Protein AF-A0A355B8M2-F1 (afdb_monomer)

Nearest PDB structures (foldseek):
  1vh5-assembly1_A  TM=8.624E-01  e=3.396E-02  Escherichia coli
  1sbk-assembly1_A  TM=8.750E-01  e=1.321E-01  Escherichia coli
  1vi8-assembly1_B  TM=8.414E-01  e=1.007E-01  Escherichia coli
  1yoc-assembly1_B  TM=8.244E-01  e=2.790E-01  Pseudomonas aeruginosa PAO1
  2fs2-assembly1_B  TM=7.344E-01  e=1.869E+00  Escherichia coli

pLDDT: mean 96.08, std 5.09, range [62.44, 98.31]

Radius of gyration: 12.12 Å; Cα contacts (8 Å, |Δi|>4): 92; chains: 1; bounding box: 29×20×32 Å

Structure (mmCIF, N/CA/C/O backbone):
data_AF-A0A355B8M2-F1
#
_entry.id   AF-A0A355B8M2-F1
#
loop_
_atom_site.group_PDB
_atom_site.id
_atom_site.type_symbol
_atom_site.label_atom_id
_atom_site.label_alt_id
_atom_site.label_comp_id
_atom_site.label_asym_id
_atom_site.label_entity_id
_atom_site.label_seq_id
_atom_site.pdbx_PDB_ins_code
_atom_site.Cartn_x
_atom_site.Cartn_y
_atom_site.Cartn_z
_atom_site.occupancy
_atom_site.B_iso_or_equiv
_atom_site.auth_seq_id
_atom_site.auth_comp_id
_atom_site.auth_asym_id
_atom_site.auth_atom_id
_atom_site.pdbx_PDB_model_num
ATOM 1 N N . MET A 1 1 ? -16.600 -6.170 11.181 1.00 62.44 1 MET A N 1
ATOM 2 C CA . MET A 1 1 ? -15.805 -7.406 10.937 1.00 62.44 1 MET A CA 1
ATOM 3 C C . MET A 1 1 ? -14.419 -7.156 11.507 1.00 62.44 1 MET A C 1
ATOM 5 O O . MET A 1 1 ? -13.924 -6.065 11.301 1.00 62.44 1 MET A O 1
ATOM 9 N N . VAL A 1 2 ? -13.758 -8.104 12.183 1.00 84.06 2 VAL A N 1
ATOM 10 C CA . VAL A 1 2 ? -12.365 -7.854 12.612 1.00 84.06 2 VAL A CA 1
ATOM 11 C C . VAL A 1 2 ? -11.435 -8.007 11.407 1.00 84.06 2 VAL A C 1
ATOM 13 O O . VAL A 1 2 ? -11.172 -9.1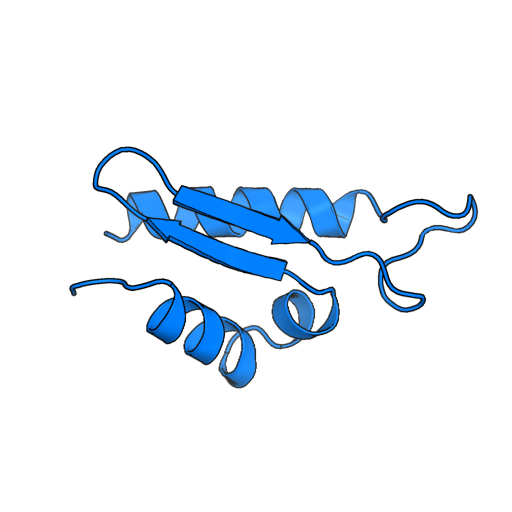38 10.961 1.00 84.06 2 VAL A O 1
ATOM 16 N N . PHE A 1 3 ? -10.986 -6.873 10.863 1.00 93.56 3 PHE A N 1
ATOM 17 C CA . PHE A 1 3 ? -9.946 -6.826 9.843 1.00 93.56 3 PHE A CA 1
ATOM 18 C C . PHE A 1 3 ? -8.600 -7.221 10.442 1.00 93.56 3 PHE A C 1
ATOM 20 O O . PHE A 1 3 ? -8.244 -6.840 11.552 1.00 93.56 3 PHE A O 1
ATOM 27 N N . THR A 1 4 ? -7.849 -8.016 9.688 1.00 96.75 4 THR A N 1
ATOM 28 C CA . THR A 1 4 ? -6.462 -8.357 9.999 1.00 96.75 4 THR A CA 1
ATOM 29 C C . THR A 1 4 ? -5.633 -8.173 8.734 1.00 96.75 4 THR A C 1
ATOM 31 O O . THR A 1 4 ? -6.180 -8.348 7.637 1.00 96.75 4 THR A O 1
ATOM 34 N N . PRO A 1 5 ? -4.323 -7.883 8.836 1.00 97.50 5 PRO A N 1
ATOM 35 C CA . PRO A 1 5 ? -3.470 -7.732 7.658 1.00 97.50 5 PRO A CA 1
ATOM 36 C C . PRO A 1 5 ? -3.558 -8.943 6.721 1.00 97.50 5 PRO A C 1
ATOM 38 O O . PRO A 1 5 ? -3.648 -8.793 5.506 1.00 97.50 5 PRO A O 1
ATOM 41 N N . PHE A 1 6 ? -3.643 -10.155 7.282 1.00 97.50 6 PHE A N 1
ATOM 42 C CA . PHE A 1 6 ? -3.829 -11.381 6.508 1.00 97.50 6 PHE A CA 1
ATOM 43 C C . PHE A 1 6 ? -5.133 -11.382 5.696 1.00 97.50 6 PHE A C 1
ATOM 45 O O . PHE A 1 6 ? -5.092 -11.592 4.486 1.00 97.50 6 PHE A O 1
ATOM 52 N N . LYS A 1 7 ? -6.286 -11.101 6.324 1.00 97.00 7 LYS A N 1
ATOM 53 C CA . LYS A 1 7 ? -7.583 -11.068 5.623 1.00 97.00 7 LYS A CA 1
ATOM 54 C C . LYS A 1 7 ? -7.609 -10.007 4.526 1.00 97.00 7 LYS A C 1
ATOM 56 O O . LYS A 1 7 ? -8.131 -10.259 3.444 1.00 97.00 7 LYS A O 1
ATOM 61 N N . LEU A 1 8 ? -7.019 -8.846 4.796 1.00 97.56 8 LEU A N 1
ATOM 62 C CA . LEU A 1 8 ? -6.913 -7.768 3.823 1.00 97.56 8 LEU A CA 1
ATOM 63 C C . LEU A 1 8 ? -6.025 -8.165 2.637 1.00 97.56 8 LEU A C 1
ATOM 65 O O . LEU A 1 8 ? -6.411 -7.973 1.491 1.00 97.56 8 LEU A O 1
ATOM 69 N N . ASN A 1 9 ? -4.876 -8.795 2.885 1.00 98.06 9 ASN A N 1
ATOM 70 C CA . ASN A 1 9 ? -3.990 -9.272 1.821 1.00 98.06 9 ASN A CA 1
ATOM 71 C C . ASN A 1 9 ? -4.627 -10.394 0.983 1.00 98.06 9 ASN A C 1
ATOM 73 O O . ASN A 1 9 ? -4.429 -10.436 -0.231 1.00 98.06 9 ASN A O 1
ATOM 77 N N . VAL A 1 10 ? -5.428 -11.268 1.602 1.00 97.94 10 VAL A N 1
ATOM 78 C CA . VAL A 1 10 ? -6.253 -12.264 0.896 1.00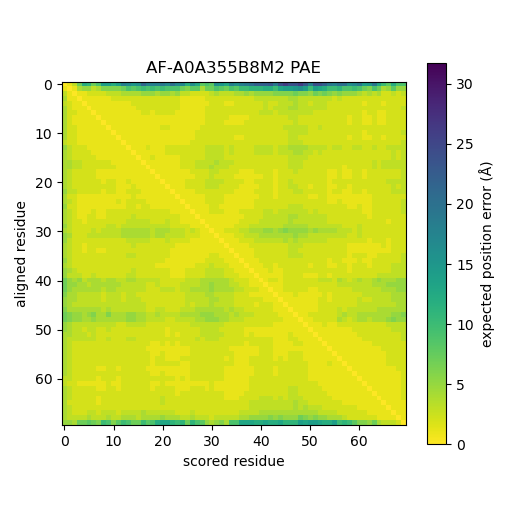 97.94 10 VAL A CA 1
ATOM 79 C C . VAL A 1 10 ? -7.309 -11.573 0.027 1.00 97.94 10 VAL A C 1
ATOM 81 O O . VAL A 1 10 ? -7.476 -11.939 -1.135 1.00 97.94 10 VAL A O 1
ATOM 84 N N . TYR A 1 11 ? -7.981 -10.539 0.540 1.00 97.00 11 TYR A N 1
ATOM 85 C CA . TYR A 1 11 ? -8.907 -9.730 -0.254 1.00 97.00 11 TYR A CA 1
ATOM 86 C C . TYR A 1 11 ? -8.202 -9.073 -1.447 1.00 97.00 11 TYR A C 1
ATOM 88 O O . TYR A 1 11 ? -8.685 -9.197 -2.569 1.00 97.00 11 TYR A O 1
ATOM 96 N N . LEU A 1 12 ? -7.037 -8.446 -1.247 1.00 97.75 12 LEU A N 1
ATOM 97 C CA . LEU A 1 12 ? -6.247 -7.876 -2.342 1.00 97.75 12 LEU A CA 1
ATOM 98 C C . LEU A 1 12 ? -5.923 -8.937 -3.398 1.00 97.75 12 LEU A C 1
ATOM 100 O O . LEU A 1 12 ? -6.083 -8.683 -4.584 1.00 97.75 12 LEU A O 1
ATOM 104 N N . PHE A 1 13 ? -5.534 -10.146 -2.993 1.00 98.06 13 PHE A N 1
ATOM 105 C CA . PHE A 1 13 ? -5.238 -11.218 -3.942 1.00 98.06 13 PHE A CA 1
ATOM 106 C C . PHE A 1 13 ? -6.452 -11.616 -4.797 1.00 98.06 13 PHE A C 1
ATOM 108 O O . PHE A 1 13 ? -6.336 -11.715 -6.016 1.00 98.06 13 PHE A O 1
ATOM 115 N N . PHE A 1 14 ? -7.615 -11.832 -4.174 1.00 98.00 14 PHE A N 1
ATOM 116 C CA . PHE A 1 14 ? -8.789 -12.384 -4.864 1.00 98.00 14 PHE A CA 1
ATOM 117 C C . PHE A 1 14 ? -9.727 -11.340 -5.477 1.00 98.00 14 PHE A C 1
ATOM 119 O O . PHE A 1 14 ? -10.457 -11.657 -6.414 1.00 98.00 14 PHE A O 1
ATOM 126 N N . LYS A 1 15 ? -9.775 -10.127 -4.923 1.00 96.88 15 LYS A N 1
ATOM 127 C CA . LYS A 1 15 ? -10.759 -9.090 -5.275 1.00 96.88 15 LYS A CA 1
ATOM 128 C C . LYS A 1 15 ? -10.132 -7.834 -5.868 1.00 96.88 15 LYS A C 1
ATOM 130 O O . LYS A 1 15 ? -10.804 -7.160 -6.639 1.00 96.88 15 LYS A O 1
ATOM 135 N N . LEU A 1 16 ? -8.863 -7.546 -5.569 1.0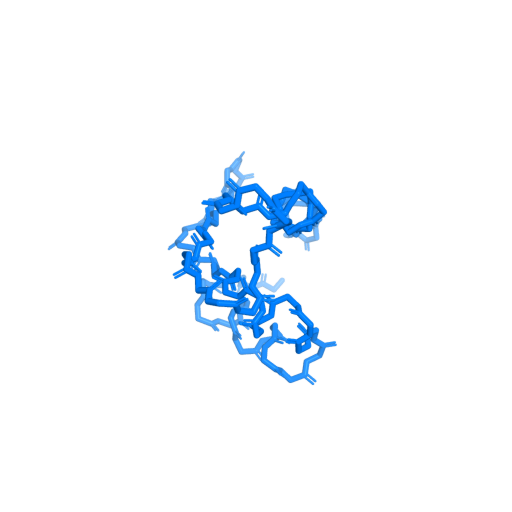0 96.81 16 LEU A N 1
ATOM 136 C CA . LEU A 1 16 ? -8.138 -6.407 -6.144 1.00 96.81 16 LEU A CA 1
ATOM 137 C C . LEU A 1 16 ? -6.730 -6.809 -6.628 1.00 96.81 16 LEU A C 1
ATOM 139 O O . LEU A 1 16 ? -5.720 -6.288 -6.139 1.00 96.81 16 LEU A O 1
ATOM 143 N N . PRO A 1 17 ? -6.634 -7.754 -7.584 1.00 96.75 17 PRO A N 1
ATOM 144 C CA . PRO A 1 17 ? -5.358 -8.345 -7.975 1.00 96.75 17 PRO A CA 1
ATOM 145 C C . PRO A 1 17 ? -4.365 -7.313 -8.523 1.00 96.75 17 PRO A C 1
ATOM 147 O O . PRO A 1 17 ? -3.163 -7.487 -8.344 1.00 96.75 17 PRO A O 1
ATOM 150 N N . SER A 1 18 ? -4.830 -6.214 -9.129 1.00 96.50 18 SER A N 1
ATOM 151 C CA . SER A 1 18 ? -3.969 -5.108 -9.577 1.00 96.50 18 SER A CA 1
ATOM 152 C C . SER A 1 18 ? -3.101 -4.560 -8.439 1.00 96.50 18 SER A C 1
ATOM 154 O O . SER A 1 18 ? -1.880 -4.508 -8.573 1.00 96.50 18 SER A O 1
ATOM 156 N N . ALA A 1 19 ? -3.696 -4.256 -7.282 1.00 97.44 19 ALA A N 1
ATOM 157 C CA . ALA A 1 19 ? -2.969 -3.814 -6.092 1.00 97.44 19 ALA A CA 1
ATOM 158 C C . ALA A 1 19 ? -2.013 -4.890 -5.571 1.00 97.44 19 ALA A C 1
ATOM 160 O O . ALA A 1 19 ? -0.852 -4.612 -5.249 1.00 97.44 19 ALA A O 1
ATOM 161 N N . PHE A 1 20 ? -2.467 -6.145 -5.540 1.00 97.94 20 PHE A N 1
ATOM 162 C CA . PHE A 1 20 ? -1.645 -7.249 -5.061 1.00 97.94 20 PHE A CA 1
ATOM 163 C C . PHE A 1 20 ? -0.392 -7.468 -5.923 1.00 97.94 20 PHE A C 1
ATOM 165 O O . PHE A 1 20 ? 0.707 -7.640 -5.378 1.00 97.94 20 PHE A O 1
ATOM 172 N N . TRP A 1 21 ? -0.529 -7.462 -7.250 1.00 96.94 21 TRP A N 1
ATOM 173 C CA . TRP A 1 21 ? 0.578 -7.680 -8.187 1.00 96.94 21 TRP A CA 1
ATOM 174 C C . TRP A 1 21 ? 1.520 -6.480 -8.264 1.00 96.94 21 TRP A C 1
ATOM 176 O O . TRP A 1 21 ? 2.738 -6.672 -8.298 1.00 96.94 21 TRP A O 1
ATOM 186 N N . CYS A 1 22 ? 0.987 -5.263 -8.124 1.00 97.62 22 CYS A N 1
ATOM 187 C CA . CYS A 1 22 ? 1.775 -4.052 -7.898 1.00 97.62 22 CYS A CA 1
ATOM 188 C C . CYS A 1 22 ? 2.498 -4.035 -6.539 1.00 97.62 22 CYS A C 1
ATOM 190 O O . CYS A 1 22 ? 3.281 -3.129 -6.279 1.00 97.62 22 CYS A O 1
ATOM 192 N N . GLY A 1 23 ? 2.303 -5.043 -5.683 1.00 97.44 23 GLY A N 1
ATOM 193 C CA . GLY A 1 23 ? 3.099 -5.247 -4.475 1.00 97.44 23 GLY A CA 1
ATOM 194 C C . GLY A 1 23 ? 2.569 -4.561 -3.219 1.00 97.44 23 GLY A C 1
ATOM 195 O O . GLY A 1 23 ? 3.300 -4.558 -2.233 1.00 97.44 23 GLY A O 1
ATOM 196 N N . VAL A 1 24 ? 1.336 -4.040 -3.236 1.00 98.31 24 VAL A N 1
ATOM 197 C CA . VAL A 1 24 ? 0.669 -3.446 -2.064 1.00 98.31 24 VAL A CA 1
ATOM 198 C C . VAL A 1 24 ? 0.341 -4.538 -1.044 1.00 98.31 24 VAL A C 1
ATOM 200 O O . VAL A 1 24 ? -0.304 -5.533 -1.391 1.00 98.31 24 VAL A O 1
ATOM 203 N N . ARG A 1 25 ? 0.775 -4.388 0.209 1.00 98.19 25 ARG A N 1
ATOM 204 C CA . ARG A 1 25 ? 0.452 -5.303 1.316 1.00 98.19 25 ARG A CA 1
ATOM 205 C C . ARG A 1 25 ? 0.070 -4.523 2.563 1.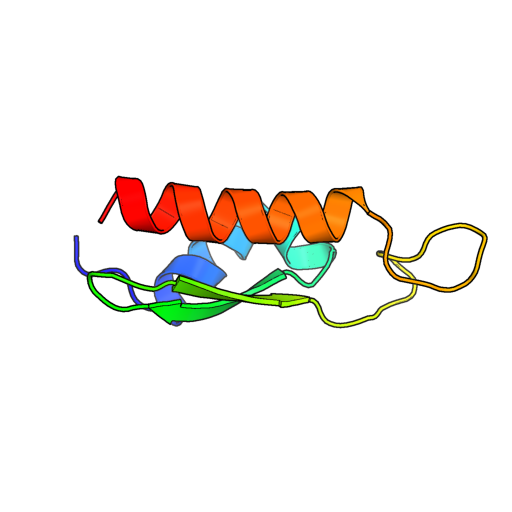00 98.19 25 ARG A C 1
ATOM 207 O O . ARG A 1 25 ? 0.777 -3.595 2.929 1.00 98.19 25 ARG A O 1
ATOM 214 N N . ALA A 1 26 ? -1.004 -4.926 3.234 1.00 98.00 26 ALA A N 1
ATOM 215 C CA . ALA A 1 26 ? -1.293 -4.475 4.591 1.00 98.00 26 ALA A CA 1
ATOM 216 C C . ALA A 1 26 ? -0.237 -5.040 5.553 1.00 98.00 26 ALA A C 1
ATOM 218 O O . ALA A 1 26 ? 0.015 -6.250 5.538 1.00 98.00 26 ALA A O 1
ATOM 219 N N . GLU A 1 27 ? 0.340 -4.176 6.384 1.00 97.88 27 GLU A N 1
ATOM 220 C CA . GLU A 1 27 ? 1.320 -4.535 7.417 1.00 97.88 27 GLU A CA 1
ATOM 221 C C . GLU A 1 27 ? 0.677 -4.553 8.800 1.00 97.88 27 GLU A C 1
ATOM 223 O O . GLU A 1 27 ? 0.819 -5.520 9.547 1.00 97.88 27 GLU A O 1
ATOM 228 N N . SER A 1 28 ? -0.077 -3.505 9.128 1.00 97.19 28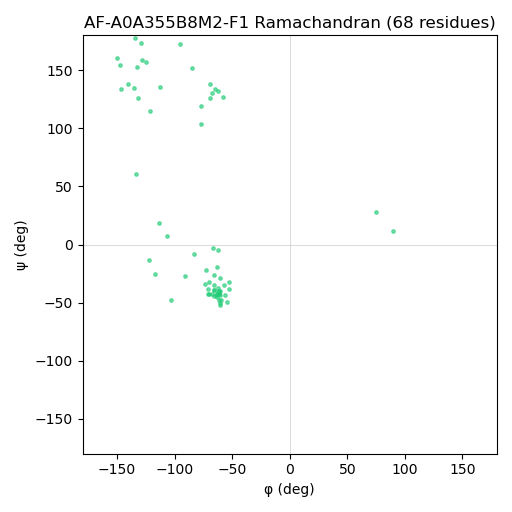 SER A N 1
ATOM 229 C CA . SER A 1 28 ? -0.745 -3.362 10.416 1.00 97.19 28 SER A CA 1
ATOM 230 C C . SER A 1 28 ? -2.061 -2.602 10.269 1.00 97.19 28 SER A C 1
ATOM 232 O O . SER A 1 28 ? -2.275 -1.838 9.323 1.00 97.19 28 SER A O 1
ATOM 234 N N . ILE A 1 29 ? -2.971 -2.855 11.205 1.00 96.81 29 ILE A N 1
ATOM 235 C CA . ILE A 1 29 ? -4.245 -2.155 11.304 1.00 96.81 29 ILE A CA 1
ATOM 236 C C . ILE A 1 29 ? -4.649 -2.036 12.771 1.00 96.81 29 ILE A C 1
ATOM 238 O O . ILE A 1 29 ? -4.553 -2.997 13.536 1.00 96.81 29 ILE A O 1
ATOM 242 N N . SER A 1 30 ? -5.078 -0.841 13.144 1.00 95.38 30 SER A N 1
ATOM 243 C CA . SER A 1 30 ? -5.645 -0.474 14.434 1.00 95.38 30 SER A CA 1
ATOM 244 C C . SER A 1 30 ? -6.893 0.384 14.203 1.00 95.38 30 SER A C 1
ATOM 246 O O . SER A 1 30 ? -7.226 0.707 13.069 1.00 95.38 30 SER A O 1
ATOM 248 N N . TYR A 1 31 ? -7.585 0.785 15.270 1.00 93.44 31 TYR A N 1
ATOM 249 C CA . TYR A 1 31 ? -8.765 1.654 15.165 1.00 93.44 31 TYR A CA 1
ATOM 250 C C . TYR A 1 31 ? -8.488 3.048 14.588 1.00 93.44 31 TYR A C 1
ATOM 252 O O . TYR A 1 31 ? -9.421 3.708 14.147 1.00 93.44 31 TYR A O 1
ATOM 260 N N . THR A 1 32 ? -7.240 3.515 14.603 1.00 95.50 32 THR A N 1
ATOM 261 C CA . THR A 1 32 ? -6.888 4.873 14.154 1.00 95.50 32 THR A CA 1
ATOM 262 C C . THR A 1 32 ? -5.857 4.890 13.036 1.00 95.50 32 THR A C 1
ATOM 264 O O . THR A 1 32 ? -5.647 5.929 12.414 1.00 95.50 32 THR A O 1
ATOM 267 N N . THR A 1 33 ? -5.195 3.764 12.770 1.00 96.81 33 THR A N 1
ATOM 268 C CA . THR A 1 33 ? -4.090 3.691 11.813 1.00 96.81 33 THR A CA 1
ATOM 269 C C . THR A 1 33 ? -4.138 2.406 11.000 1.00 96.81 33 THR A C 1
ATOM 271 O O . THR A 1 33 ? -4.386 1.322 11.524 1.00 96.81 33 THR A O 1
ATOM 274 N N . CYS A 1 34 ? -3.870 2.517 9.702 1.00 97.75 34 CYS A N 1
ATOM 275 C CA . CYS A 1 34 ? -3.647 1.380 8.823 1.00 97.75 34 CYS A CA 1
ATOM 276 C C . CYS A 1 34 ? -2.382 1.646 8.015 1.00 97.75 34 CYS A C 1
ATOM 278 O O . CYS A 1 34 ? -2.248 2.693 7.379 1.00 97.75 34 CYS A O 1
ATOM 280 N N . GLN A 1 35 ? -1.449 0.703 8.066 1.00 98.19 35 GLN A N 1
ATOM 281 C CA . GLN A 1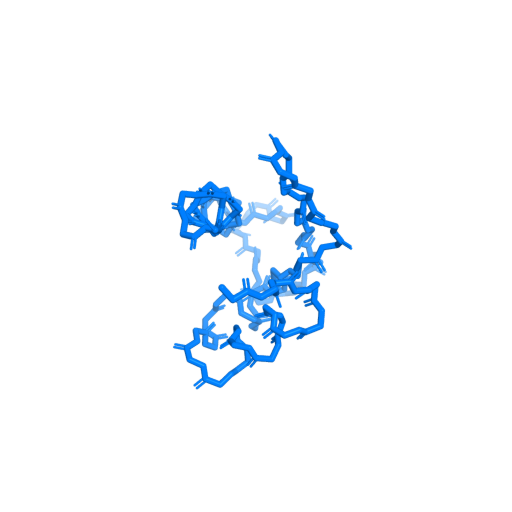 35 ? -0.173 0.792 7.376 1.00 98.19 35 GLN A CA 1
ATOM 282 C C . GLN A 1 35 ? -0.118 -0.251 6.269 1.00 98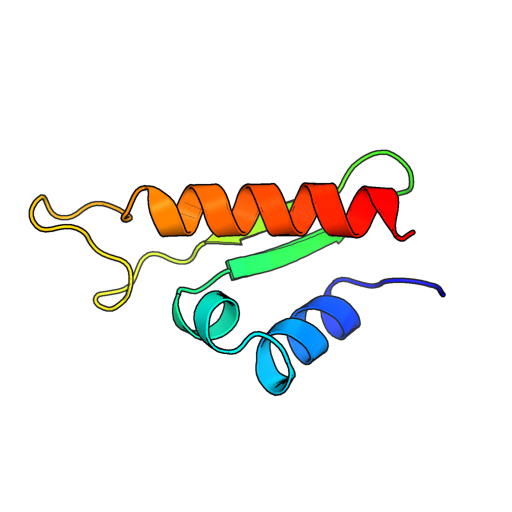.19 35 GLN A C 1
ATOM 284 O O . GLN A 1 35 ? -0.467 -1.421 6.466 1.00 98.19 35 GLN A O 1
ATOM 289 N N . SER A 1 36 ? 0.362 0.172 5.105 1.00 98.00 36 SER A N 1
ATOM 290 C CA . SER A 1 36 ? 0.693 -0.714 4.001 1.00 98.00 36 SER A CA 1
ATOM 291 C C . SER A 1 36 ? 2.105 -0.443 3.503 1.00 98.00 36 SER A C 1
ATOM 293 O O . SER A 1 36 ? 2.658 0.637 3.713 1.00 98.00 36 SER A O 1
ATOM 295 N N . SER A 1 37 ? 2.680 -1.427 2.822 1.00 98.00 37 SER A N 1
ATOM 296 C CA . SER A 1 37 ? 3.931 -1.280 2.092 1.00 98.00 37 SER A CA 1
ATOM 297 C C . SER A 1 37 ? 3.776 -1.677 0.634 1.00 98.00 37 SER A C 1
ATOM 299 O O . SER A 1 37 ? 2.880 -2.435 0.251 1.00 98.00 37 SER A O 1
ATOM 301 N N . VAL A 1 38 ? 4.672 -1.141 -0.195 1.00 98.06 38 VAL A N 1
ATOM 302 C CA . VAL A 1 38 ? 4.775 -1.455 -1.620 1.00 98.06 38 VAL A CA 1
ATOM 303 C C . VAL A 1 38 ? 6.168 -2.001 -1.888 1.00 98.06 38 VAL A C 1
ATOM 305 O O . VAL A 1 38 ? 7.164 -1.289 -1.770 1.00 98.06 38 VAL A O 1
ATOM 308 N N . LYS A 1 39 ? 6.260 -3.275 -2.280 1.00 97.31 39 LYS A N 1
ATOM 309 C CA . LYS A 1 39 ? 7.545 -3.869 -2.672 1.00 97.31 39 LYS A CA 1
ATOM 310 C C . LYS A 1 39 ? 7.936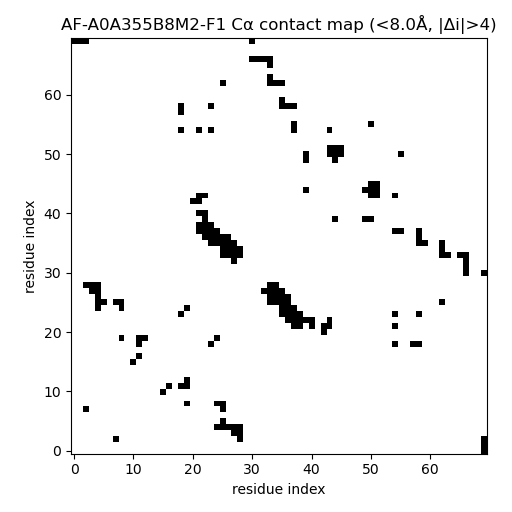 -3.414 -4.078 1.00 97.31 39 LYS A C 1
ATOM 312 O O . LYS A 1 39 ? 7.243 -3.767 -5.027 1.00 97.31 39 LYS A O 1
ATOM 317 N N . TYR A 1 40 ? 9.067 -2.727 -4.228 1.00 97.12 40 TYR A N 1
ATOM 318 C CA . TYR A 1 40 ? 9.627 -2.352 -5.533 1.00 97.12 40 TYR A CA 1
ATOM 319 C C . TYR A 1 40 ? 9.892 -3.579 -6.426 1.00 97.12 40 TYR A C 1
ATOM 321 O O . TYR A 1 40 ? 10.542 -4.537 -5.998 1.00 97.12 40 TYR A O 1
ATOM 329 N N . LYS A 1 41 ? 9.363 -3.571 -7.657 1.00 95.75 41 LYS A N 1
ATOM 330 C CA . LYS A 1 41 ? 9.463 -4.648 -8.659 1.00 95.75 41 LYS A CA 1
ATOM 331 C C . LYS A 1 41 ? 9.427 -4.063 -10.072 1.00 95.75 41 LYS A C 1
ATOM 333 O O . LYS A 1 41 ? 8.883 -2.990 -10.277 1.00 95.75 41 LYS A O 1
ATOM 338 N N . TRP A 1 42 ? 9.900 -4.808 -11.071 1.00 94.94 42 TRP A N 1
ATOM 339 C CA . TRP A 1 42 ? 9.817 -4.391 -12.483 1.00 94.94 42 TRP A CA 1
ATOM 340 C C . TRP A 1 42 ? 8.388 -4.016 -12.926 1.00 94.94 42 TRP A C 1
ATOM 342 O O . TRP A 1 42 ? 8.207 -3.110 -13.727 1.00 94.94 42 TRP A O 1
ATOM 352 N N . PHE A 1 43 ? 7.369 -4.670 -12.357 1.00 96.19 43 PHE A N 1
ATOM 353 C CA . PHE A 1 43 ? 5.959 -4.466 -12.704 1.00 96.19 43 PHE A CA 1
ATOM 354 C C . PHE A 1 43 ? 5.363 -3.141 -12.193 1.00 96.19 43 PHE A C 1
ATOM 356 O O . PHE A 1 43 ? 4.353 -2.689 -12.717 1.00 96.19 43 PHE A O 1
ATOM 363 N N . ASN A 1 44 ? 5.951 -2.520 -11.161 1.00 97.31 44 ASN A N 1
ATOM 364 C CA . ASN A 1 44 ? 5.428 -1.292 -10.543 1.00 97.31 44 ASN A CA 1
ATOM 365 C C . ASN A 1 44 ? 6.339 -0.072 -10.739 1.00 97.31 44 ASN A C 1
ATOM 367 O O . ASN A 1 44 ? 6.216 0.922 -10.019 1.00 97.31 44 ASN A O 1
ATOM 371 N N . GLN A 1 45 ? 7.242 -0.156 -11.715 1.00 97.75 45 GLN A N 1
ATOM 372 C CA . GLN A 1 45 ? 8.167 0.907 -12.078 1.00 97.75 45 GLN A CA 1
ATOM 373 C C . GLN A 1 45 ? 7.551 1.910 -13.053 1.00 97.75 45 GLN A C 1
ATOM 375 O O . GLN A 1 45 ? 6.684 1.584 -13.860 1.00 97.75 45 GLN A O 1
ATOM 380 N N . ASN A 1 46 ? 8.045 3.141 -12.993 1.00 97.31 46 ASN A N 1
ATOM 381 C CA . ASN A 1 46 ? 7.874 4.149 -14.034 1.00 97.31 46 ASN A CA 1
ATOM 382 C C . ASN A 1 46 ? 9.099 4.167 -14.985 1.00 97.31 46 ASN A C 1
ATOM 384 O O . ASN A 1 46 ? 10.114 3.534 -14.682 1.00 97.31 46 ASN A O 1
ATOM 388 N N . PRO A 1 47 ? 9.061 4.924 -16.103 1.00 97.38 47 PRO A N 1
ATOM 389 C CA . PRO A 1 47 ? 10.189 5.035 -17.043 1.00 97.38 47 PRO A CA 1
ATOM 390 C C . PRO A 1 47 ? 11.485 5.641 -16.474 1.00 97.38 47 PRO A C 1
ATOM 392 O O . PRO A 1 47 ? 12.488 5.692 -17.178 1.00 97.38 47 PRO A O 1
ATOM 395 N N . PHE A 1 48 ? 11.479 6.105 -15.222 1.00 96.94 48 PHE A N 1
ATOM 396 C CA . PHE A 1 48 ? 12.614 6.729 -14.537 1.00 96.94 48 PHE A CA 1
ATOM 397 C C . PHE A 1 48 ? 13.241 5.816 -13.469 1.00 96.94 48 PHE A C 1
ATOM 399 O O . PHE A 1 48 ? 14.099 6.263 -12.712 1.00 96.94 48 PHE A O 1
ATOM 406 N N . GLY A 1 49 ? 12.817 4.549 -13.379 1.00 95.12 49 GLY A N 1
ATOM 407 C CA . GLY A 1 49 ? 13.401 3.577 -12.448 1.00 95.12 49 GLY A CA 1
ATOM 408 C C . GLY A 1 49 ? 12.999 3.781 -10.984 1.00 95.12 49 GLY A C 1
ATOM 409 O O . GLY A 1 49 ? 13.758 3.436 -10.081 1.00 95.12 49 GLY A O 1
ATOM 410 N N . SER A 1 50 ? 11.818 4.348 -10.726 1.00 97.38 50 SER A N 1
ATOM 411 C CA . SER A 1 50 ? 11.225 4.436 -9.384 1.00 97.38 50 SER A CA 1
ATOM 412 C C . SER A 1 50 ? 9.786 3.914 -9.376 1.00 97.38 50 SER A C 1
ATOM 414 O O . SER A 1 50 ? 9.243 3.559 -10.423 1.00 97.38 50 SER A O 1
ATOM 416 N N . ILE A 1 51 ? 9.164 3.800 -8.196 1.00 98.12 51 ILE A N 1
ATOM 417 C CA . ILE A 1 51 ? 7.772 3.330 -8.085 1.00 98.12 51 ILE A CA 1
ATOM 418 C C . ILE A 1 51 ? 6.845 4.313 -8.812 1.00 98.12 51 ILE A C 1
ATOM 420 O O . ILE A 1 51 ? 6.922 5.526 -8.614 1.00 98.12 51 ILE A O 1
ATOM 424 N N . TYR A 1 52 ? 5.949 3.793 -9.650 1.00 98.06 52 TYR A N 1
ATOM 425 C CA . TYR A 1 52 ? 4.952 4.613 -10.329 1.00 98.06 52 TYR A CA 1
ATOM 426 C C . TYR A 1 52 ? 3.981 5.248 -9.327 1.00 98.06 52 TYR A C 1
ATOM 428 O O . TYR A 1 52 ? 3.452 4.570 -8.446 1.00 98.06 52 TYR A O 1
ATOM 436 N N . PHE A 1 53 ? 3.715 6.550 -9.476 1.00 97.56 53 PHE A N 1
ATOM 437 C CA . PHE A 1 53 ? 2.956 7.322 -8.486 1.00 97.56 53 PHE A CA 1
ATOM 438 C C . PHE A 1 53 ? 1.564 6.731 -8.211 1.00 97.56 53 PHE A C 1
ATOM 440 O O . PHE A 1 53 ? 1.119 6.729 -7.066 1.00 97.56 53 PHE A O 1
ATOM 447 N N . ALA A 1 54 ? 0.900 6.164 -9.227 1.00 97.81 54 ALA A N 1
ATOM 448 C CA . ALA A 1 54 ? -0.423 5.571 -9.058 1.00 97.81 54 ALA A CA 1
ATOM 449 C C . ALA A 1 54 ? -0.402 4.330 -8.152 1.00 97.81 54 ALA A C 1
ATOM 451 O O . ALA A 1 54 ? -1.398 4.033 -7.504 1.00 97.81 54 ALA A O 1
ATOM 452 N N . VAL A 1 55 ? 0.728 3.621 -8.052 1.00 98.00 55 VAL A N 1
ATOM 453 C CA . VAL A 1 55 ? 0.876 2.488 -7.124 1.00 98.00 55 VAL A CA 1
ATOM 454 C C . VAL A 1 55 ? 0.937 2.980 -5.678 1.00 98.00 55 VAL A C 1
ATOM 456 O O . VAL A 1 55 ? 0.338 2.368 -4.797 1.00 98.00 55 VAL A O 1
ATOM 459 N N . LEU A 1 56 ? 1.610 4.108 -5.432 1.00 97.88 56 LEU A N 1
ATOM 460 C CA . LEU A 1 56 ? 1.625 4.744 -4.112 1.00 97.88 56 LEU A CA 1
ATOM 461 C C . LEU A 1 56 ? 0.242 5.301 -3.751 1.00 97.88 56 LEU A C 1
ATOM 463 O O . LEU A 1 56 ? -0.223 5.095 -2.633 1.00 97.88 56 LEU A O 1
ATOM 467 N N . ALA A 1 57 ? -0.442 5.937 -4.709 1.00 98.19 57 ALA A N 1
ATOM 468 C CA . ALA A 1 57 ? -1.810 6.420 -4.524 1.00 98.19 57 ALA A CA 1
ATOM 469 C C . ALA A 1 57 ? -2.780 5.271 -4.204 1.00 98.19 57 ALA A C 1
ATOM 471 O O . ALA A 1 57 ? -3.555 5.370 -3.261 1.00 98.19 57 ALA A O 1
ATOM 472 N N . MET A 1 58 ? -2.667 4.145 -4.913 1.00 97.69 58 MET A N 1
ATOM 473 C CA . MET A 1 58 ? -3.451 2.936 -4.658 1.00 97.69 58 MET A CA 1
ATOM 474 C C . MET A 1 58 ? -3.217 2.371 -3.251 1.00 97.69 58 MET A C 1
ATOM 476 O O . MET A 1 58 ? -4.163 1.942 -2.595 1.00 97.69 58 MET A O 1
ATOM 480 N N . ALA A 1 59 ? -1.972 2.378 -2.762 1.00 98.12 59 ALA A N 1
ATOM 481 C CA . ALA A 1 59 ? -1.661 1.950 -1.399 1.00 98.12 59 ALA A CA 1
ATOM 482 C C . ALA A 1 59 ? -2.283 2.882 -0.340 1.00 98.12 59 ALA A C 1
ATOM 484 O O . ALA A 1 59 ? -2.792 2.394 0.670 1.00 98.12 59 ALA A O 1
ATOM 485 N N . ALA A 1 60 ? -2.279 4.198 -0.585 1.00 98.00 60 ALA A N 1
ATOM 486 C CA . ALA A 1 60 ? -2.886 5.199 0.295 1.00 98.00 60 ALA A CA 1
ATOM 487 C C . ALA A 1 60 ? -4.425 5.143 0.297 1.00 98.00 60 ALA A C 1
ATOM 489 O O . ALA A 1 60 ? -5.052 5.209 1.354 1.00 98.00 60 ALA A O 1
ATOM 490 N N . GLU A 1 61 ? -5.045 4.983 -0.873 1.00 97.94 61 GLU A N 1
ATOM 491 C CA . GLU A 1 61 ? -6.492 4.782 -1.007 1.00 97.94 61 GLU A CA 1
ATOM 492 C C . GLU A 1 61 ? -6.929 3.503 -0.285 1.00 97.94 61 GLU A C 1
ATOM 494 O O . GLU A 1 61 ? -7.908 3.499 0.457 1.00 97.94 61 GLU A O 1
ATOM 499 N N . PHE A 1 62 ? -6.156 2.425 -0.429 1.00 97.62 62 PHE A N 1
ATOM 500 C CA . PHE A 1 62 ? -6.428 1.169 0.255 1.00 97.62 62 PHE A CA 1
ATOM 501 C C . PHE A 1 62 ? -6.399 1.318 1.785 1.00 97.62 62 PHE A C 1
ATOM 503 O O . PHE A 1 62 ? -7.348 0.900 2.446 1.00 97.62 62 PHE A O 1
ATOM 510 N N . THR A 1 63 ? -5.353 1.914 2.371 1.00 97.50 63 THR A N 1
ATOM 511 C CA . THR A 1 63 ? -5.260 2.046 3.839 1.00 97.50 63 THR A CA 1
ATOM 512 C C . THR A 1 63 ? -6.336 2.964 4.413 1.00 97.50 63 THR A C 1
ATOM 514 O O . THR A 1 63 ? -6.905 2.660 5.460 1.00 97.50 63 THR A O 1
ATOM 517 N N . THR A 1 64 ? -6.650 4.062 3.727 1.00 97.38 64 THR A N 1
ATOM 518 C CA . THR A 1 64 ? -7.703 4.997 4.153 1.00 97.38 64 THR A CA 1
ATOM 519 C C . THR A 1 64 ? -9.101 4.400 3.996 1.00 97.38 64 THR A C 1
ATOM 521 O O . THR A 1 64 ? -9.904 4.494 4.922 1.00 97.38 64 THR A O 1
ATOM 524 N N . GLY A 1 65 ? -9.383 3.710 2.888 1.00 96.31 65 GLY A N 1
ATOM 525 C CA . GLY A 1 65 ? -10.656 3.019 2.677 1.00 96.31 65 GLY A CA 1
ATOM 526 C C . GLY A 1 65 ? -10.900 1.923 3.715 1.00 96.31 65 GLY A C 1
ATOM 527 O O . GLY A 1 65 ? -11.994 1.824 4.267 1.00 96.31 65 GLY A O 1
ATOM 528 N N . VAL A 1 66 ? -9.866 1.148 4.052 1.00 95.81 66 VAL A N 1
ATOM 529 C CA . VAL A 1 66 ? -9.959 0.122 5.097 1.00 95.81 66 VAL A CA 1
ATOM 530 C C . VAL A 1 66 ? -10.276 0.729 6.469 1.00 95.81 66 VAL A C 1
ATOM 532 O O . VAL A 1 66 ? -11.105 0.165 7.179 1.00 95.81 66 VAL A O 1
ATOM 535 N N . LEU A 1 67 ? -9.679 1.872 6.832 1.00 95.19 67 LEU A N 1
ATOM 536 C CA . LEU A 1 67 ? -9.985 2.558 8.097 1.00 95.19 67 LEU A CA 1
ATOM 537 C C . LEU A 1 67 ? -11.444 3.016 8.189 1.00 95.19 67 LEU A C 1
ATOM 539 O O . LEU A 1 67 ? -12.040 2.930 9.256 1.00 95.19 67 LEU A O 1
ATOM 543 N N . VAL A 1 68 ? -12.030 3.479 7.081 1.00 94.88 68 VAL A N 1
ATOM 544 C CA . VAL A 1 68 ? -13.442 3.903 7.037 1.00 94.88 68 VAL A CA 1
ATOM 545 C C . VAL A 1 68 ? -14.398 2.712 7.150 1.00 94.88 68 VAL A C 1
ATOM 547 O O . VAL A 1 68 ? -15.492 2.848 7.690 1.00 94.88 68 VAL A O 1
ATOM 550 N N . MET A 1 69 ? -14.006 1.545 6.636 1.00 91.25 69 MET A N 1
ATOM 551 C CA . MET A 1 69 ? -14.841 0.339 6.638 1.00 91.25 69 MET A CA 1
ATOM 552 C C . MET A 1 69 ? -14.794 -0.464 7.946 1.00 91.25 69 MET A C 1
ATOM 554 O O . MET A 1 69 ? -15.514 -1.463 8.051 1.00 91.25 69 MET A O 1
ATOM 558 N N . GLN A 1 70 ? -13.896 -0.112 8.870 1.00 77.12 70 GLN A N 1
ATOM 559 C CA . GLN A 1 70 ? -13.586 -0.905 10.062 1.00 77.12 70 GLN A CA 1
ATOM 560 C C . GLN A 1 70 ? -14.766 -1.059 11.028 1.00 77.12 70 GLN A C 1
ATOM 562 O O . GLN A 1 70 ? -15.454 -0.057 11.309 1.00 77.12 70 GLN A O 1
#

Secondary structure (DSSP, 8-state):
----HHHHHHHHHHH-HHHHHTTEEEEEE-SS-EEEEE---GGGB-TTSSB-HHHHHHHHHHHHHHHHH-

Mean predicted aligned error: 2.45 Å

Sequence (70 aa):
MVFTPFKLNVYLFFKLPSAFWCGVRAESISYTTCQSSVKYKWFNQNPFGSIYFAVLAMAAEFTTGVLVMQ

Solvent-accessible surface area (backbone atoms only — not comparable to full-atom values): 4111 Å² total; per-residue (Å²): 117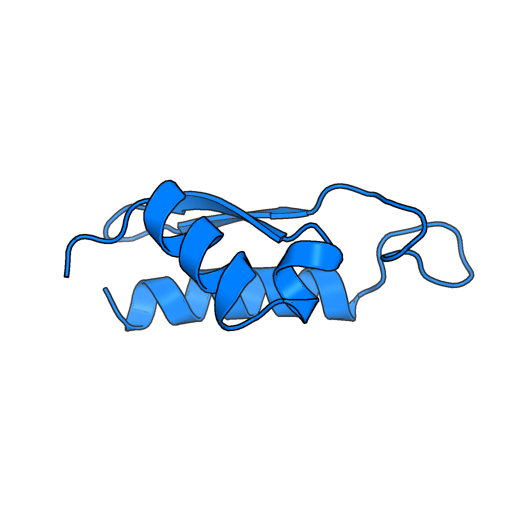,93,83,44,34,67,60,51,42,50,43,27,55,78,76,38,44,69,51,34,71,45,28,45,36,51,71,46,73,59,100,89,48,51,44,62,48,67,55,90,47,88,85,34,46,39,101,82,79,45,75,28,67,67,61,55,49,50,43,50,51,50,31,53,54,50,62,74,70,92

Foldseek 3Di:
DDDDQVVLLVCCVPPVVVLVVQAWGWDDDDLVWTDIDGDDDPVQDDPVGDGDVVSVVVNVCSGVVVNVVD